Protein AF-A0A8H7VKL3-F1 (afdb_monomer)

Radius of gyration: 19.36 Å; Cα contacts (8 Å, |Δi|>4): 72; chains: 1; bounding box: 64×28×49 Å

Foldseek 3Di:
DDDDDDPPPPDPPPPVPPPPPPQDDDDPVVVVVLVVDPDDPQRSVLVVCRNVVNHPQLLSVCVVPVPVRVDQADPVDGDDGRDSCCVPPVDPVCVVRD

Organism: NCBI:txid1195481

Solvent-accessible surface area (backbone atoms only — not comparable to full-atom values): 6318 Å² total; per-residue (Å²): 138,87,84,84,86,81,81,82,87,71,75,87,78,77,73,69,79,75,71,76,78,83,58,67,84,72,52,76,66,57,51,52,50,60,71,69,47,96,60,57,74,54,40,46,53,52,50,52,23,50,53,65,76,59,50,88,28,37,36,53,45,22,70,76,40,48,94,82,31,96,54,36,49,27,93,88,50,92,84,44,65,16,35,68,64,45,63,73,71,72,41,74,85,50,58,81,70,80

Mean predicted aligned error: 12.53 Å

pLDDT: mean 71.19, std 18.46, range [32.56, 92.31]

Structure (mmCIF, N/CA/C/O backbone):
data_AF-A0A8H7VKL3-F1
#
_entry.id   AF-A0A8H7VKL3-F1
#
loop_
_atom_site.group_PDB
_atom_site.id
_atom_site.type_symbol
_atom_site.label_atom_id
_atom_site.label_alt_id
_atom_site.label_comp_id
_atom_site.label_asym_id
_atom_site.label_entity_id
_atom_site.label_seq_id
_atom_site.pdbx_PDB_ins_code
_atom_site.Cartn_x
_atom_site.Cartn_y
_atom_site.Cartn_z
_atom_site.occupancy
_atom_site.B_iso_or_equiv
_atom_site.auth_seq_id
_atom_site.auth_comp_id
_atom_site.auth_asym_id
_atom_site.auth_atom_id
_atom_site.pdbx_PDB_model_num
ATOM 1 N N . MET A 1 1 ? 48.320 19.024 -31.560 1.00 34.62 1 MET A N 1
ATOM 2 C CA . MET A 1 1 ? 47.717 19.926 -30.557 1.00 34.62 1 MET A CA 1
ATOM 3 C C . MET A 1 1 ? 46.458 19.227 -30.057 1.00 34.62 1 MET A C 1
ATOM 5 O O . MET A 1 1 ? 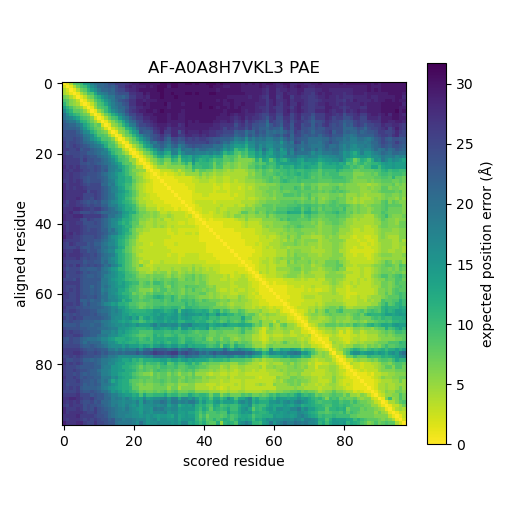45.478 19.171 -30.783 1.00 34.62 1 MET A O 1
ATOM 9 N N . LEU A 1 2 ? 46.561 18.521 -28.928 1.00 33.06 2 LEU A N 1
ATOM 10 C CA . LEU A 1 2 ? 45.488 17.702 -28.348 1.00 33.06 2 LEU A CA 1
ATOM 11 C C . LEU A 1 2 ? 44.631 18.590 -27.438 1.00 33.06 2 LEU A C 1
ATOM 13 O O . LEU A 1 2 ? 45.167 19.195 -26.513 1.00 33.06 2 LEU A O 1
ATOM 17 N N . LEU A 1 3 ? 43.327 18.674 -27.703 1.00 36.16 3 LEU A N 1
ATOM 18 C CA . LEU A 1 3 ? 42.353 19.242 -26.768 1.00 36.16 3 LEU A CA 1
ATOM 19 C C . LEU A 1 3 ? 41.893 18.139 -25.796 1.00 36.16 3 LEU A C 1
ATOM 21 O O . LEU A 1 3 ? 41.563 17.046 -26.264 1.00 36.16 3 LEU A O 1
ATOM 25 N N . PRO A 1 4 ? 41.858 18.381 -24.473 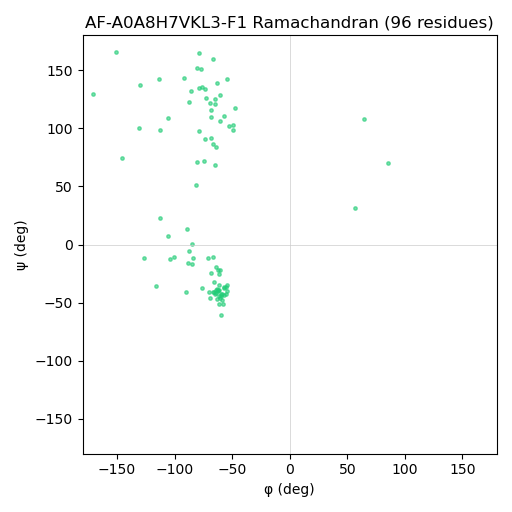1.00 39.03 4 PRO A N 1
ATOM 26 C CA . PRO A 1 4 ? 41.351 17.419 -23.506 1.00 39.03 4 PRO A CA 1
ATOM 27 C C . PRO A 1 4 ? 39.853 17.633 -23.237 1.00 39.03 4 PRO A C 1
ATOM 29 O O . PRO A 1 4 ? 39.389 18.763 -23.117 1.00 39.03 4 PRO A O 1
ATOM 32 N N . GLY A 1 5 ? 39.125 16.529 -23.056 1.00 40.81 5 GLY A N 1
ATOM 33 C CA . GLY A 1 5 ? 37.910 16.504 -22.237 1.00 40.81 5 GLY A CA 1
ATOM 34 C C . GLY A 1 5 ? 36.603 16.915 -22.916 1.00 40.81 5 GLY A C 1
ATOM 35 O O . GLY A 1 5 ? 36.000 17.910 -22.534 1.00 40.81 5 GLY A O 1
ATOM 36 N N . ALA A 1 6 ? 36.100 16.086 -23.829 1.00 36.69 6 ALA A N 1
ATOM 37 C CA . ALA A 1 6 ? 34.661 15.994 -24.069 1.00 36.69 6 ALA A CA 1
ATOM 38 C C . ALA A 1 6 ? 34.167 14.673 -23.457 1.00 36.69 6 ALA A C 1
ATOM 40 O O . ALA A 1 6 ? 34.501 13.608 -23.985 1.00 36.69 6 ALA A O 1
ATOM 41 N N . PRO A 1 7 ? 33.412 14.689 -22.344 1.00 36.47 7 PRO A N 1
ATOM 42 C CA . PRO A 1 7 ? 32.656 13.521 -21.947 1.00 36.47 7 PRO A CA 1
ATOM 43 C C . PRO A 1 7 ? 31.522 13.330 -22.955 1.00 36.47 7 PRO A C 1
ATOM 45 O O . PRO A 1 7 ? 30.693 14.209 -23.181 1.00 36.47 7 PRO A O 1
ATOM 48 N N . ILE A 1 8 ? 31.533 12.156 -23.567 1.00 42.56 8 ILE A N 1
ATOM 49 C CA . ILE A 1 8 ? 30.425 11.521 -24.277 1.00 42.56 8 ILE A CA 1
ATOM 50 C C . ILE A 1 8 ? 29.189 11.566 -23.367 1.00 42.56 8 ILE A C 1
ATOM 52 O O . ILE A 1 8 ? 29.057 10.749 -22.459 1.00 42.56 8 ILE A O 1
ATOM 56 N N . LEU A 1 9 ? 28.292 12.534 -23.581 1.00 36.00 9 LEU A N 1
ATOM 57 C CA . LEU A 1 9 ? 26.994 12.582 -22.905 1.00 36.00 9 LEU A CA 1
ATOM 58 C C . LEU A 1 9 ? 26.041 11.621 -23.628 1.00 36.00 9 LEU A C 1
ATOM 60 O O . LEU A 1 9 ? 25.162 12.014 -24.393 1.00 36.00 9 LEU A O 1
ATOM 64 N N . GLY A 1 10 ? 26.313 10.330 -23.453 1.00 32.56 10 GLY A N 1
ATOM 65 C CA . GLY A 1 10 ? 25.421 9.249 -23.827 1.00 32.56 10 GLY A CA 1
ATOM 66 C C . GLY A 1 10 ? 24.323 9.097 -22.782 1.00 32.56 10 GLY A C 1
ATOM 67 O O . GLY A 1 10 ? 24.605 9.049 -21.592 1.00 32.56 10 GLY A O 1
ATOM 68 N N . SER A 1 11 ? 23.096 8.961 -23.280 1.00 35.81 11 SER A N 1
ATOM 69 C CA . SER A 1 11 ? 21.881 8.579 -22.563 1.00 35.81 11 SER A CA 1
ATOM 70 C C . SER A 1 11 ? 21.419 9.570 -21.498 1.00 35.81 11 SER A C 1
ATOM 72 O O . SER A 1 11 ? 21.984 9.683 -20.418 1.00 35.81 11 SER A O 1
ATOM 74 N N . ALA A 1 12 ? 20.326 10.260 -21.816 1.00 33.75 12 ALA A N 1
ATOM 75 C CA . ALA A 1 12 ? 19.536 11.015 -20.865 1.00 33.75 12 ALA A CA 1
ATOM 76 C C . ALA A 1 12 ? 19.231 10.144 -19.640 1.00 33.75 12 ALA A C 1
ATOM 78 O O . ALA A 1 12 ? 18.349 9.284 -19.672 1.00 33.75 12 ALA A O 1
ATOM 79 N N . GLU A 1 13 ? 19.955 10.381 -18.552 1.00 35.88 13 GLU A N 1
ATOM 80 C CA . GLU A 1 13 ? 19.491 10.001 -17.237 1.00 35.88 13 GLU A CA 1
ATOM 81 C C . GLU A 1 13 ? 18.269 10.867 -16.929 1.00 35.88 13 GLU A C 1
ATOM 83 O O . GLU A 1 13 ? 18.350 11.931 -16.316 1.00 35.88 13 GLU A O 1
ATOM 88 N N . PHE A 1 14 ? 17.102 10.396 -17.366 1.00 40.62 14 PHE A N 1
ATOM 89 C CA . PHE A 1 14 ? 15.841 10.695 -16.708 1.00 40.62 14 PHE A CA 1
ATOM 90 C C . PHE A 1 14 ? 15.892 10.056 -15.313 1.00 40.62 14 PHE A C 1
ATOM 92 O O . PHE A 1 14 ? 15.183 9.096 -15.016 1.00 40.62 14 PHE A O 1
ATOM 99 N N . TYR A 1 15 ? 16.745 10.587 -14.435 1.00 38.06 15 TYR A N 1
ATOM 100 C CA . TYR A 1 15 ? 16.525 10.495 -13.003 1.00 38.06 15 TYR A CA 1
ATOM 101 C C . TYR A 1 15 ? 15.248 11.289 -12.739 1.00 38.06 15 TYR A C 1
ATOM 103 O O . TYR A 1 15 ? 15.278 12.479 -12.429 1.00 38.06 15 TYR A O 1
ATOM 111 N N . ILE A 1 16 ? 14.095 10.640 -12.924 1.00 42.91 16 ILE A N 1
ATOM 112 C CA . ILE A 1 16 ? 12.857 11.125 -12.333 1.00 42.91 16 ILE A CA 1
ATOM 113 C C . ILE A 1 16 ? 13.159 11.180 -10.846 1.00 42.91 16 ILE A C 1
ATOM 115 O O . ILE A 1 16 ? 13.387 10.146 -10.217 1.00 42.91 16 ILE A O 1
ATOM 119 N N . ALA A 1 17 ? 13.241 12.400 -10.318 1.00 38.03 17 ALA A N 1
ATOM 120 C CA . ALA A 1 17 ? 13.292 12.640 -8.895 1.00 38.03 17 ALA A CA 1
ATOM 121 C C . ALA A 1 17 ? 12.098 11.895 -8.298 1.00 38.03 17 ALA A C 1
ATOM 123 O O . ALA A 1 17 ? 10.951 12.317 -8.437 1.00 38.03 17 ALA A O 1
ATOM 124 N N . VAL A 1 18 ? 12.354 10.728 -7.708 1.00 46.28 18 VAL A N 1
ATOM 125 C CA . VAL A 1 18 ? 11.368 10.047 -6.885 1.00 46.28 18 VAL A CA 1
ATOM 126 C C . VAL A 1 18 ? 11.240 10.952 -5.677 1.00 46.28 18 VAL A C 1
ATOM 128 O O . VAL A 1 18 ? 12.053 10.884 -4.755 1.00 46.28 18 VAL A O 1
ATOM 131 N N . GLU A 1 19 ? 10.291 11.885 -5.737 1.00 47.38 19 GLU A N 1
ATOM 132 C CA . GLU A 1 19 ? 9.900 12.678 -4.585 1.00 47.38 19 GLU A CA 1
ATOM 133 C C . GLU A 1 19 ? 9.712 11.694 -3.437 1.00 47.38 19 GLU A C 1
ATOM 135 O O . GLU A 1 19 ? 8.904 10.769 -3.543 1.00 47.38 19 GLU A O 1
ATOM 140 N N . ASN A 1 20 ? 10.520 11.829 -2.383 1.00 50.53 20 ASN A N 1
ATOM 141 C CA . ASN A 1 20 ? 10.381 10.998 -1.198 1.00 50.53 20 ASN A CA 1
ATOM 142 C C . ASN A 1 20 ? 8.981 11.285 -0.658 1.00 50.53 20 ASN A C 1
ATOM 144 O O . ASN A 1 20 ? 8.761 12.391 -0.146 1.00 50.53 20 ASN A O 1
ATOM 148 N N . PRO A 1 21 ? 8.009 10.364 -0.803 1.00 56.94 21 PRO A N 1
ATOM 149 C CA . PRO A 1 21 ? 6.647 10.704 -0.464 1.00 56.94 21 PRO A CA 1
ATOM 150 C C . PRO A 1 21 ? 6.645 10.954 1.040 1.00 56.94 21 PRO A C 1
ATOM 152 O O . PRO A 1 21 ? 7.067 10.106 1.828 1.00 56.94 21 PRO A O 1
ATOM 155 N N . THR A 1 22 ? 6.260 12.156 1.456 1.00 59.97 22 THR A N 1
ATOM 156 C CA . THR A 1 22 ? 6.206 12.475 2.881 1.00 59.97 22 THR A CA 1
ATOM 157 C C . THR A 1 22 ? 4.928 11.858 3.424 1.00 59.97 22 THR A C 1
ATOM 159 O O . THR A 1 22 ? 3.834 12.393 3.255 1.00 59.97 22 THR A O 1
ATOM 162 N N . TYR A 1 23 ? 5.051 10.675 4.022 1.00 67.56 23 TYR A N 1
ATOM 163 C CA . TYR A 1 23 ? 3.900 9.954 4.548 1.00 67.56 23 TYR A CA 1
ATOM 164 C C . TYR A 1 23 ? 3.395 10.611 5.833 1.00 67.56 23 TYR A C 1
ATOM 166 O O . TYR A 1 23 ? 4.191 10.920 6.727 1.00 67.56 23 TYR A O 1
ATOM 174 N N . PRO A 1 24 ? 2.075 10.818 5.969 1.00 72.12 24 PRO A N 1
ATOM 175 C CA . PRO A 1 24 ? 1.535 11.475 7.142 1.00 72.12 24 PRO A CA 1
ATOM 176 C C . PRO A 1 24 ? 1.697 10.571 8.366 1.00 72.12 24 PRO A C 1
ATOM 178 O O . PRO A 1 24 ? 1.073 9.514 8.472 1.00 72.12 24 PRO A O 1
ATOM 181 N N . SER A 1 25 ? 2.489 11.019 9.340 1.00 78.69 25 SER A N 1
ATOM 182 C CA . SER A 1 25 ? 2.502 10.401 10.664 1.00 78.69 25 SER A CA 1
ATOM 183 C C . SER A 1 25 ? 1.167 10.681 11.355 1.00 78.69 25 SER A C 1
ATOM 185 O O . SER A 1 25 ? 0.836 11.818 11.701 1.00 78.69 25 SER A O 1
ATOM 187 N N . LEU A 1 26 ? 0.346 9.643 11.514 1.00 83.19 26 LEU A N 1
ATOM 188 C CA . LEU A 1 26 ? -0.951 9.767 12.169 1.00 83.19 26 LEU A CA 1
ATOM 189 C C . LEU A 1 26 ? -0.789 9.861 13.689 1.00 83.19 26 LEU A C 1
ATOM 191 O O . LEU A 1 26 ? -0.097 9.065 14.326 1.00 83.19 26 LEU A O 1
ATOM 195 N N . THR A 1 27 ? -1.530 10.786 14.296 1.00 89.31 27 THR A N 1
ATOM 196 C CA . THR A 1 27 ? -1.654 10.868 15.753 1.00 89.31 27 THR A CA 1
ATOM 197 C C . THR A 1 27 ? -2.389 9.644 16.314 1.00 89.31 27 THR A C 1
ATOM 199 O O . THR A 1 27 ? -3.162 8.971 15.624 1.00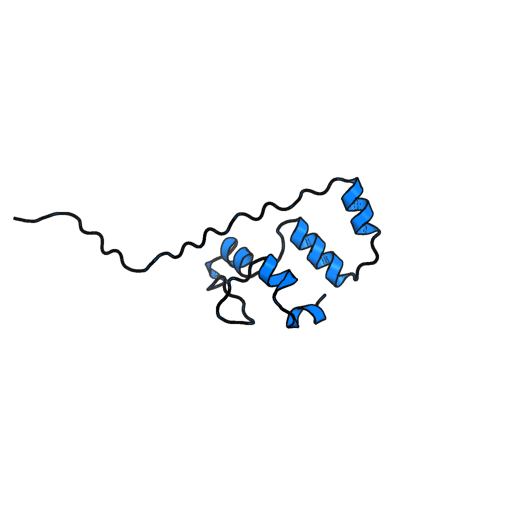 89.31 27 THR A O 1
ATOM 202 N N . LYS A 1 28 ? -2.214 9.371 17.615 1.00 88.94 28 LYS A N 1
ATOM 203 C CA . LYS A 1 28 ? -2.889 8.255 18.309 1.00 88.94 28 LYS A CA 1
ATOM 204 C C . LYS A 1 28 ? -4.419 8.284 18.153 1.00 88.94 28 LYS A C 1
ATOM 206 O O . LYS A 1 28 ? -5.046 7.228 18.076 1.00 88.94 28 LYS A O 1
ATOM 211 N N . SER A 1 29 ? -5.028 9.472 18.111 1.00 91.88 29 SER A N 1
ATOM 212 C CA . SER A 1 29 ? -6.475 9.638 17.923 1.00 91.88 29 SER A CA 1
ATOM 213 C C . SER A 1 29 ? -6.919 9.239 16.515 1.00 91.88 29 SER A C 1
ATOM 215 O O . SER A 1 29 ? -7.853 8.447 16.379 1.00 91.88 29 SER A O 1
ATOM 217 N N . LYS A 1 30 ? -6.203 9.690 15.477 1.00 90.06 30 LYS A N 1
ATOM 218 C CA . LYS A 1 30 ? -6.476 9.313 14.081 1.00 90.06 30 LYS A CA 1
ATOM 219 C C . LYS A 1 30 ? -6.295 7.813 13.849 1.00 90.06 30 LYS A C 1
ATOM 221 O O . LYS A 1 30 ? -7.134 7.190 13.206 1.00 90.06 30 LYS A O 1
ATOM 226 N N . TRP A 1 31 ? -5.280 7.202 14.462 1.00 89.88 31 TRP A N 1
ATOM 227 C CA . TRP A 1 31 ? -5.098 5.746 14.421 1.00 89.88 31 TRP A CA 1
ATOM 228 C C . TRP A 1 31 ? -6.260 4.974 15.047 1.00 89.88 31 TRP A C 1
ATOM 230 O O . TRP A 1 31 ? -6.670 3.934 14.532 1.00 89.88 31 TRP A O 1
ATOM 240 N N . ARG A 1 32 ? -6.809 5.473 16.158 1.00 91.56 32 ARG A N 1
ATOM 241 C CA . ARG A 1 32 ? -7.971 4.858 16.808 1.00 91.56 32 ARG A CA 1
ATOM 242 C C . ARG A 1 32 ? -9.211 4.941 15.925 1.00 91.56 32 ARG A C 1
ATOM 244 O O . ARG A 1 32 ? -9.948 3.963 15.848 1.00 91.56 32 ARG A O 1
ATOM 251 N N . LEU A 1 33 ? -9.415 6.075 15.255 1.00 92.06 33 LEU A N 1
ATOM 252 C CA . LEU A 1 33 ? -10.504 6.247 14.298 1.00 92.06 33 LEU A CA 1
ATOM 253 C C . LEU A 1 33 ? -10.345 5.296 13.107 1.00 92.06 33 LEU A C 1
ATOM 255 O O . LEU A 1 33 ? -11.279 4.570 12.788 1.00 92.06 33 LEU A O 1
ATOM 259 N N . PHE A 1 34 ? -9.144 5.213 12.531 1.00 89.94 34 PHE A N 1
ATOM 260 C CA . PHE A 1 34 ? -8.835 4.290 11.436 1.00 89.94 34 PHE A CA 1
ATOM 261 C C . PHE A 1 34 ? -9.142 2.827 11.789 1.00 89.94 34 PHE A C 1
ATOM 263 O O . PHE A 1 34 ? -9.733 2.105 10.991 1.00 89.94 34 PHE A O 1
ATOM 270 N N . ARG A 1 35 ? -8.806 2.385 13.010 1.00 86.50 35 ARG A N 1
ATOM 271 C CA . ARG A 1 35 ? -9.127 1.021 13.473 1.00 86.50 35 ARG A CA 1
ATOM 27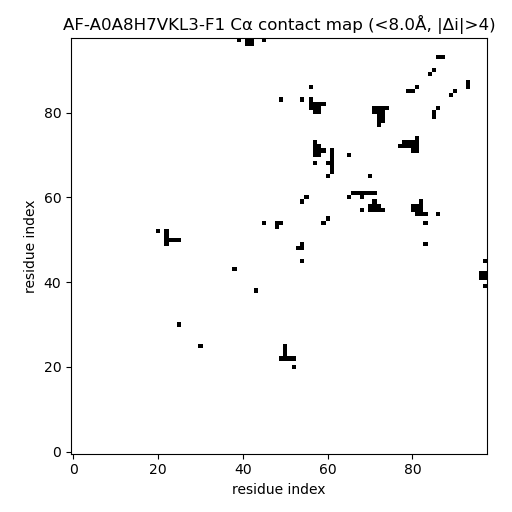2 C C . ARG A 1 35 ? -10.628 0.767 13.622 1.00 86.50 35 ARG A C 1
ATOM 274 O O . ARG A 1 35 ? -11.057 -0.367 13.439 1.00 86.50 35 ARG A O 1
ATOM 281 N N . LYS A 1 36 ? -11.401 1.794 13.985 1.00 92.31 36 LYS A N 1
ATOM 282 C CA . LYS A 1 36 ? -12.856 1.709 14.183 1.00 92.31 36 LYS A CA 1
ATOM 283 C C . LYS A 1 36 ? -13.655 1.884 12.892 1.00 92.31 36 LYS A C 1
ATOM 285 O O . LYS A 1 36 ? -14.835 1.557 12.878 1.00 92.31 36 LYS A O 1
ATOM 290 N N . ALA A 1 37 ? -13.040 2.410 11.836 1.00 89.38 37 ALA A N 1
ATOM 291 C CA . ALA A 1 37 ? -13.702 2.611 10.559 1.00 89.38 37 ALA A CA 1
ATOM 292 C C . ALA A 1 37 ? -14.140 1.271 9.949 1.00 89.38 37 ALA A C 1
ATOM 294 O O . ALA A 1 37 ? -13.394 0.280 9.979 1.00 89.38 37 ALA A O 1
ATOM 295 N N . TRP A 1 38 ? -15.341 1.264 9.370 1.00 89.50 38 TRP A N 1
ATOM 296 C CA . TRP A 1 38 ? -15.850 0.137 8.599 1.00 89.50 38 TRP A CA 1
ATOM 297 C C . TRP A 1 38 ? -15.127 0.089 7.252 1.00 89.50 38 TRP A C 1
ATOM 299 O O . TRP A 1 38 ? -15.502 0.755 6.294 1.00 89.50 38 TRP A O 1
ATOM 309 N N . ILE A 1 39 ? -14.027 -0.656 7.215 1.00 87.19 39 ILE A N 1
ATOM 310 C CA . ILE A 1 39 ? -13.17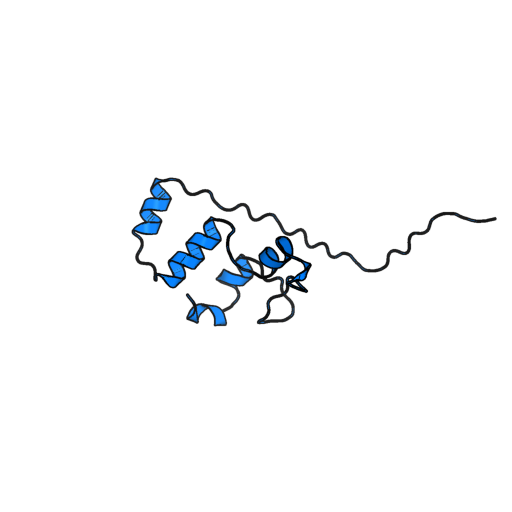0 -0.841 6.045 1.00 87.19 39 ILE A CA 1
ATOM 311 C C . ILE A 1 39 ? -12.969 -2.344 5.893 1.00 87.19 39 ILE A C 1
ATOM 313 O O . ILE A 1 39 ? -12.728 -3.030 6.893 1.00 87.19 39 ILE A O 1
ATOM 317 N N . LEU A 1 40 ? -13.039 -2.843 4.658 1.00 88.00 40 LEU A N 1
ATOM 318 C CA . LEU A 1 40 ? -12.705 -4.230 4.351 1.00 88.00 40 LEU A CA 1
ATOM 319 C C . LEU A 1 40 ? -11.285 -4.568 4.857 1.00 88.00 40 LEU A C 1
ATOM 321 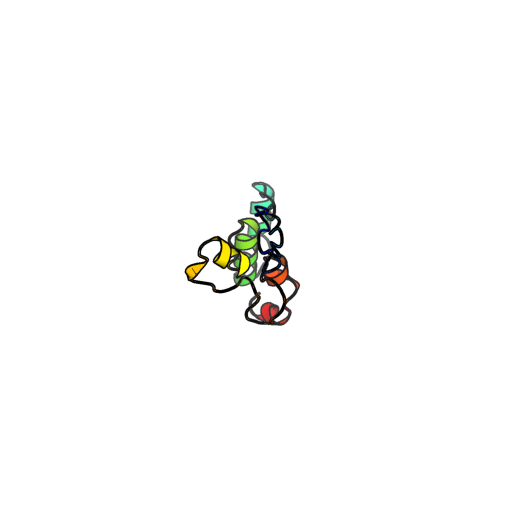O O . LEU A 1 40 ? -10.387 -3.721 4.788 1.00 88.00 40 LEU A O 1
ATOM 325 N N . 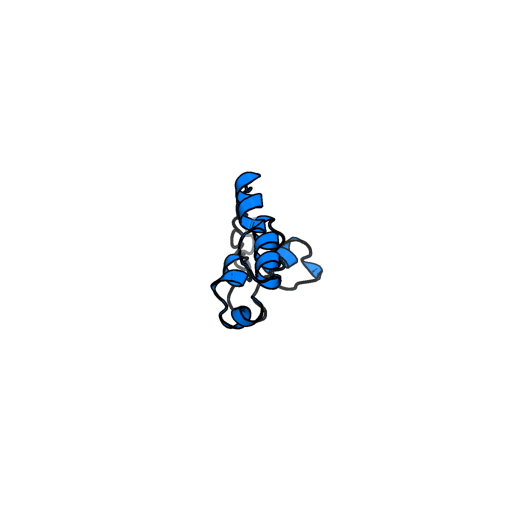PRO A 1 41 ? -11.039 -5.781 5.383 1.00 85.38 41 PRO A N 1
ATOM 326 C CA . PRO A 1 41 ? -9.716 -6.157 5.889 1.00 85.38 41 PRO A CA 1
ATOM 327 C C . PRO A 1 41 ? -8.575 -5.989 4.864 1.00 85.38 41 PRO A C 1
ATOM 329 O O . PRO A 1 41 ? -7.474 -5.560 5.232 1.00 85.38 41 PRO A O 1
ATOM 332 N N . SER A 1 42 ? -8.853 -6.266 3.585 1.00 84.38 42 SER A N 1
ATOM 333 C CA . SER A 1 42 ? -7.969 -6.045 2.429 1.00 84.38 42 SER A CA 1
ATOM 334 C C . SER A 1 42 ? -7.591 -4.569 2.294 1.00 84.38 42 SER A C 1
ATOM 336 O O . SER A 1 42 ? -6.424 -4.206 2.479 1.00 84.38 42 SER A O 1
ATOM 338 N N . ALA A 1 43 ? -8.585 -3.700 2.105 1.00 84.62 43 ALA A N 1
ATOM 339 C CA . ALA A 1 43 ? -8.410 -2.256 2.027 1.00 84.62 43 ALA A CA 1
ATOM 340 C C . ALA A 1 43 ? -7.678 -1.672 3.247 1.00 84.62 43 ALA A C 1
ATOM 342 O O . ALA A 1 43 ? -6.798 -0.822 3.103 1.00 84.62 43 ALA A O 1
ATOM 343 N N . ARG A 1 44 ? -7.972 -2.149 4.465 1.00 89.12 44 ARG A N 1
ATOM 344 C CA . ARG A 1 44 ? -7.289 -1.688 5.686 1.00 89.12 44 ARG A CA 1
ATOM 345 C C . ARG A 1 44 ? -5.793 -2.002 5.659 1.00 89.12 44 ARG A C 1
ATOM 347 O O . ARG A 1 44 ? -4.993 -1.170 6.085 1.00 89.12 44 ARG A O 1
ATOM 354 N N . THR A 1 45 ? -5.411 -3.176 5.163 1.00 88.50 45 THR A N 1
ATOM 355 C CA . THR A 1 45 ? -4.000 -3.570 5.026 1.00 88.50 45 THR A CA 1
ATOM 356 C C . THR A 1 45 ? -3.277 -2.680 4.024 1.00 88.50 45 THR A C 1
ATOM 358 O O . THR A 1 45 ? -2.158 -2.236 4.294 1.00 88.50 45 THR A O 1
ATOM 361 N N . ILE A 1 46 ? -3.927 -2.379 2.898 1.00 85.88 46 ILE A N 1
ATOM 362 C CA . ILE A 1 46 ? -3.384 -1.486 1.872 1.00 85.88 46 ILE A CA 1
ATOM 363 C C . ILE A 1 46 ? -3.174 -0.090 2.463 1.00 85.88 46 ILE A C 1
ATOM 365 O O . ILE A 1 46 ? -2.055 0.416 2.432 1.00 85.88 46 ILE A O 1
ATOM 369 N N . TRP A 1 47 ? -4.189 0.488 3.110 1.00 86.62 47 TRP A N 1
ATOM 370 C CA . TRP A 1 47 ? -4.071 1.792 3.768 1.00 86.62 47 TRP A CA 1
ATOM 371 C C . TRP A 1 47 ? -2.999 1.823 4.854 1.00 86.62 47 TRP A C 1
ATOM 373 O O . TRP A 1 47 ? -2.229 2.779 4.922 1.00 86.62 47 TRP A O 1
ATOM 383 N N . TRP A 1 48 ? -2.907 0.782 5.684 1.00 88.50 48 TRP A N 1
ATOM 384 C CA . TRP A 1 48 ? -1.862 0.689 6.702 1.00 88.50 48 TRP A CA 1
ATOM 385 C C . TRP A 1 48 ? -0.469 0.699 6.065 1.00 88.50 48 TRP A C 1
ATOM 387 O O . TRP A 1 48 ? 0.398 1.460 6.492 1.00 88.50 48 TRP A O 1
ATOM 397 N N . ARG A 1 49 ? -0.260 -0.092 5.007 1.00 87.44 49 ARG A N 1
ATOM 398 C CA . ARG A 1 49 ? 1.004 -0.113 4.260 1.00 87.44 49 ARG A CA 1
ATOM 399 C C . ARG A 1 49 ? 1.312 1.242 3.637 1.00 87.44 49 ARG A C 1
ATOM 401 O O . ARG A 1 49 ? 2.442 1.702 3.771 1.00 87.44 49 ARG A O 1
ATOM 408 N N . THR A 1 50 ? 0.327 1.897 3.032 1.00 84.94 50 THR A N 1
ATOM 409 C CA . THR A 1 50 ? 0.472 3.245 2.473 1.00 84.94 50 THR A CA 1
ATOM 410 C C . THR A 1 50 ? 0.902 4.241 3.541 1.00 84.94 50 THR A C 1
ATOM 412 O O . THR A 1 50 ? 1.915 4.903 3.372 1.00 84.94 50 THR A O 1
ATOM 415 N N . LEU A 1 51 ? 0.212 4.299 4.683 1.00 86.00 51 LEU A N 1
ATOM 416 C CA . LEU A 1 51 ? 0.530 5.223 5.781 1.00 86.00 51 LEU A CA 1
ATOM 417 C C . LEU A 1 51 ? 1.937 5.020 6.370 1.00 86.00 51 LEU A C 1
ATOM 419 O O . LEU A 1 51 ? 2.479 5.931 6.989 1.00 86.00 51 LEU A O 1
ATOM 423 N N . HIS A 1 52 ? 2.523 3.837 6.185 1.00 84.38 52 HIS A N 1
ATOM 424 C CA . HIS A 1 52 ? 3.840 3.472 6.699 1.00 84.38 52 HIS A CA 1
ATOM 425 C C . HIS A 1 52 ? 4.954 3.436 5.637 1.00 84.38 52 HIS A C 1
ATOM 427 O O . HIS A 1 52 ? 6.048 2.979 5.965 1.00 84.38 52 HIS A O 1
ATOM 433 N N . ASN A 1 53 ? 4.715 3.872 4.393 1.00 79.31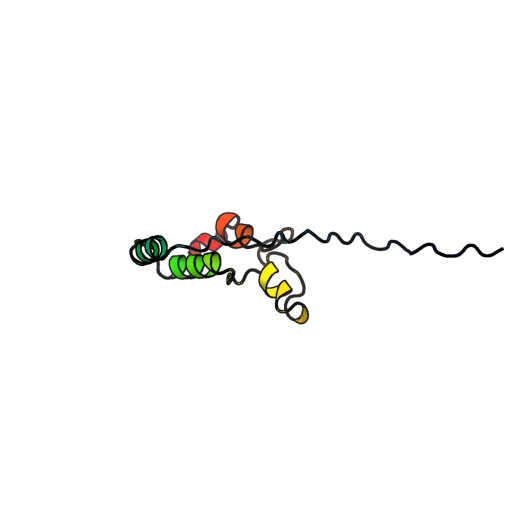 53 ASN A N 1
ATOM 434 C CA . ASN A 1 53 ? 5.656 3.703 3.268 1.00 79.31 53 ASN A CA 1
ATOM 435 C C . ASN A 1 53 ? 6.055 2.237 2.994 1.00 79.31 53 ASN A C 1
ATOM 437 O O . ASN A 1 53 ? 7.177 1.919 2.604 1.00 79.31 53 ASN A O 1
ATOM 441 N N . LYS A 1 54 ? 5.146 1.300 3.257 1.00 83.56 54 LYS A N 1
ATOM 442 C CA . LYS A 1 54 ? 5.366 -0.146 3.090 1.00 83.56 54 LYS A CA 1
ATOM 443 C C . LYS A 1 54 ? 4.516 -0.731 1.973 1.00 83.56 54 LYS A C 1
ATOM 445 O O . LYS A 1 54 ? 4.213 -1.925 1.979 1.00 83.56 54 LYS A O 1
ATOM 450 N N . LEU A 1 55 ? 4.085 0.113 1.040 1.00 84.88 55 LEU A N 1
ATOM 451 C CA . LEU A 1 55 ? 3.387 -0.345 -0.145 1.00 84.88 55 LEU A CA 1
ATOM 452 C C . LEU A 1 55 ? 4.397 -1.016 -1.076 1.00 84.88 55 LEU A C 1
ATOM 454 O O . LEU A 1 55 ? 5.437 -0.447 -1.406 1.00 84.88 55 LEU A O 1
ATOM 458 N N . SER A 1 56 ? 4.095 -2.246 -1.469 1.00 80.69 56 SER A N 1
ATOM 459 C CA . SER A 1 56 ? 4.929 -3.074 -2.337 1.00 80.69 56 SER A CA 1
ATOM 460 C C . SER A 1 56 ? 4.723 -2.707 -3.808 1.00 80.69 56 SER A C 1
ATOM 462 O O . SER A 1 56 ? 4.407 -3.570 -4.623 1.00 80.69 56 SER A O 1
ATOM 464 N N . CYS A 1 57 ? 4.829 -1.417 -4.129 1.00 82.88 57 CYS A N 1
ATOM 465 C CA . CYS A 1 57 ? 4.838 -0.947 -5.507 1.00 82.88 57 CYS A CA 1
ATOM 466 C C . CYS A 1 57 ? 6.240 -1.123 -6.101 1.00 82.88 57 CYS A C 1
ATOM 468 O O . CYS A 1 57 ? 7.243 -1.136 -5.375 1.00 82.88 57 CYS A O 1
ATOM 470 N N . ARG A 1 58 ? 6.323 -1.296 -7.419 1.00 80.00 58 ARG A N 1
ATOM 471 C CA . ARG A 1 58 ? 7.576 -1.638 -8.095 1.00 80.00 58 ARG A CA 1
ATOM 472 C C . ARG A 1 58 ? 8.654 -0.578 -7.925 1.00 80.00 58 ARG A C 1
ATOM 474 O O . ARG A 1 58 ? 9.806 -0.944 -7.734 1.00 80.00 58 ARG A O 1
ATOM 481 N N . ALA A 1 59 ? 8.286 0.702 -7.878 1.00 82.25 59 ALA A N 1
ATOM 482 C CA . ALA A 1 59 ? 9.236 1.774 -7.589 1.00 82.25 59 ALA A CA 1
ATOM 483 C C . ALA A 1 59 ? 9.912 1.599 -6.216 1.00 82.25 59 ALA A C 1
ATOM 485 O O . ALA A 1 59 ? 11.129 1.714 -6.097 1.00 82.25 59 ALA A O 1
ATOM 486 N N . ASN A 1 60 ? 9.136 1.253 -5.184 1.00 82.19 60 ASN A N 1
ATOM 487 C CA . ASN A 1 60 ? 9.659 1.039 -3.833 1.00 82.19 60 ASN A CA 1
ATOM 488 C C . ASN A 1 60 ? 10.501 -0.244 -3.751 1.00 82.19 60 ASN A C 1
ATOM 490 O O . ASN A 1 60 ? 11.565 -0.274 -3.140 1.00 82.19 60 ASN A O 1
ATOM 494 N N . LEU A 1 61 ? 10.052 -1.311 -4.413 1.00 82.62 61 LEU A N 1
ATOM 495 C CA . LEU A 1 61 ? 10.778 -2.579 -4.461 1.00 82.62 61 LEU A CA 1
ATOM 496 C C . LEU A 1 61 ? 12.103 -2.464 -5.223 1.00 82.62 61 LEU A C 1
ATOM 498 O O . LEU A 1 61 ? 13.107 -2.989 -4.753 1.00 82.62 61 LEU A O 1
ATOM 502 N N . HIS A 1 62 ? 12.123 -1.739 -6.340 1.00 84.25 62 HIS A N 1
ATOM 503 C CA . HIS A 1 62 ? 13.338 -1.411 -7.082 1.00 84.25 62 HIS A CA 1
ATOM 504 C C . HIS A 1 62 ? 14.292 -0.556 -6.242 1.00 84.25 62 HIS A C 1
ATOM 506 O O . HIS A 1 62 ? 15.496 -0.772 -6.281 1.00 84.25 62 HIS A O 1
ATOM 512 N N . HIS A 1 63 ? 13.781 0.387 -5.443 1.00 81.19 63 HIS A N 1
ATOM 513 C CA . HIS A 1 63 ? 14.615 1.174 -4.531 1.00 81.19 63 HIS A CA 1
ATOM 514 C C . HIS A 1 63 ? 15.278 0.307 -3.445 1.00 81.19 63 HIS A C 1
ATOM 516 O O . HIS A 1 63 ? 16.454 0.485 -3.144 1.00 81.19 63 HIS A O 1
ATOM 522 N N . ILE A 1 64 ? 14.541 -0.650 -2.871 1.00 81.81 64 ILE A N 1
ATOM 523 C CA . ILE A 1 64 ? 15.048 -1.540 -1.812 1.00 81.81 64 ILE A CA 1
ATOM 524 C C . ILE A 1 64 ? 15.964 -2.634 -2.379 1.00 81.81 64 ILE A C 1
ATOM 526 O O . ILE A 1 64 ? 16.927 -3.036 -1.727 1.00 81.81 64 ILE A O 1
ATOM 530 N N . LEU A 1 65 ? 15.645 -3.162 -3.563 1.00 84.38 65 LEU A N 1
ATOM 531 C CA . LEU A 1 65 ? 16.326 -4.314 -4.147 1.00 84.38 65 LEU A CA 1
ATOM 532 C C . LEU A 1 65 ? 16.408 -4.217 -5.683 1.00 84.38 65 LEU A C 1
ATOM 534 O O . LEU A 1 65 ? 15.720 -4.969 -6.382 1.00 84.38 65 LEU A O 1
ATOM 538 N N . PRO A 1 66 ? 17.288 -3.346 -6.214 1.00 77.94 66 PRO A N 1
ATOM 539 C CA . PRO A 1 66 ? 17.375 -3.069 -7.650 1.00 77.94 66 PRO A CA 1
ATOM 540 C C . PRO A 1 66 ? 17.638 -4.323 -8.493 1.00 77.94 66 PRO A C 1
ATOM 542 O O . PRO A 1 66 ? 17.053 -4.507 -9.548 1.00 77.94 66 PRO A O 1
ATOM 545 N N . ALA A 1 67 ? 18.456 -5.254 -7.991 1.00 80.25 67 ALA A N 1
ATOM 546 C CA . ALA A 1 67 ? 18.840 -6.460 -8.727 1.00 80.25 67 ALA A CA 1
ATOM 547 C C . ALA A 1 67 ? 17.718 -7.507 -8.899 1.00 80.25 67 ALA A C 1
ATOM 549 O O . ALA A 1 67 ? 17.912 -8.474 -9.628 1.00 80.25 67 ALA A O 1
ATOM 550 N N . LYS A 1 68 ? 16.576 -7.379 -8.201 1.00 81.00 68 LYS A N 1
ATOM 551 C CA . LYS A 1 68 ? 15.427 -8.302 -8.356 1.00 81.00 68 LYS A CA 1
ATOM 552 C C . LYS A 1 68 ? 14.270 -7.715 -9.159 1.00 81.00 68 LYS A C 1
ATOM 554 O O . LYS A 1 68 ? 13.341 -8.447 -9.493 1.00 81.00 68 LYS A O 1
ATOM 559 N N . PHE A 1 69 ? 14.281 -6.412 -9.408 1.00 75.75 69 PHE A N 1
ATOM 560 C CA . PHE A 1 69 ? 13.218 -5.719 -10.116 1.00 75.75 69 PHE A CA 1
ATOM 561 C C . PHE A 1 69 ? 13.876 -4.879 -11.197 1.00 75.75 69 PHE A C 1
ATOM 563 O O . PHE A 1 69 ? 14.384 -3.812 -10.898 1.00 75.75 69 PHE A O 1
ATOM 570 N N . ASP A 1 70 ? 13.860 -5.369 -12.437 1.00 73.88 70 ASP A N 1
ATOM 571 C CA . ASP A 1 70 ? 14.637 -4.784 -13.542 1.00 73.88 70 ASP A CA 1
ATOM 572 C C . ASP A 1 70 ? 14.234 -3.343 -13.890 1.00 73.88 70 ASP A C 1
ATOM 574 O O . ASP A 1 70 ? 14.998 -2.609 -14.509 1.00 73.88 70 ASP A O 1
ATOM 578 N N . ASN A 1 71 ? 13.013 -2.934 -13.527 1.00 81.12 71 ASN A N 1
ATOM 579 C CA . ASN A 1 71 ? 12.530 -1.574 -13.719 1.00 81.12 71 ASN A CA 1
ATOM 580 C C . ASN A 1 71 ? 11.496 -1.161 -12.659 1.00 81.12 71 ASN A C 1
ATO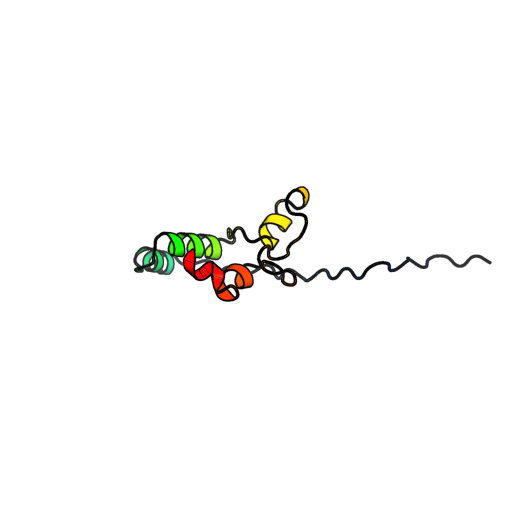M 582 O O . ASN A 1 71 ? 10.914 -1.982 -11.942 1.00 81.12 71 ASN A O 1
ATOM 586 N N . VAL A 1 72 ? 11.255 0.148 -12.599 1.00 81.00 72 VAL A N 1
ATOM 587 C CA . VAL A 1 72 ? 10.251 0.784 -11.733 1.00 81.00 72 VAL A CA 1
ATOM 588 C C . VAL A 1 72 ? 8.847 0.811 -12.352 1.00 81.00 72 VAL A C 1
ATOM 590 O O . VAL A 1 72 ? 7.922 1.338 -11.734 1.00 81.00 72 VAL A O 1
ATOM 593 N N . LEU A 1 73 ? 8.674 0.278 -13.565 1.00 84.00 73 LEU A N 1
ATOM 594 C CA . LEU A 1 73 ? 7.452 0.413 -14.357 1.00 84.00 73 LEU A CA 1
ATOM 595 C C . LEU A 1 73 ? 6.341 -0.511 -13.860 1.00 84.00 73 LEU A C 1
ATOM 597 O O . LEU A 1 73 ? 6.576 -1.604 -13.330 1.00 84.00 73 LEU A O 1
ATOM 601 N N . CYS A 1 74 ? 5.101 -0.078 -14.057 1.00 78.12 74 CYS A N 1
ATOM 602 C CA . CYS A 1 74 ? 3.931 -0.859 -13.698 1.00 78.12 74 CYS A CA 1
ATOM 603 C C . CYS A 1 74 ? 3.833 -2.142 -14.536 1.00 78.12 74 CYS A C 1
ATOM 605 O O . CYS A 1 74 ? 3.760 -2.068 -15.758 1.00 78.12 74 CYS A O 1
ATOM 607 N N . PRO A 1 75 ? 3.741 -3.333 -13.908 1.00 72.31 75 PRO A N 1
ATOM 608 C CA . PRO A 1 75 ? 3.630 -4.601 -14.636 1.00 72.31 75 PRO A CA 1
ATOM 609 C C . PRO A 1 75 ? 2.313 -4.751 -15.404 1.00 72.31 75 PRO A C 1
ATOM 611 O O . PRO A 1 75 ? 2.147 -5.709 -16.147 1.00 72.31 75 PRO A O 1
ATOM 614 N N . LEU A 1 76 ? 1.345 -3.866 -15.159 1.00 73.25 76 LEU A N 1
ATOM 615 C CA . LEU A 1 76 ? 0.025 -3.930 -15.772 1.00 73.25 76 LEU A CA 1
ATOM 616 C C . LEU A 1 76 ? -0.114 -2.952 -16.946 1.00 73.25 76 LEU A C 1
ATOM 618 O O . LEU A 1 76 ? -1.133 -2.992 -17.626 1.00 73.25 76 LEU A O 1
ATOM 622 N N . GLY A 1 77 ? 0.828 -2.026 -17.168 1.00 64.50 77 GLY A N 1
ATOM 623 C CA . GLY A 1 77 ? 0.758 -1.050 -18.262 1.00 64.50 77 GLY A CA 1
ATOM 624 C C . GLY A 1 77 ? 2.059 -0.272 -18.406 1.00 64.50 77 GLY A C 1
ATOM 625 O O . GLY A 1 77 ? 2.575 0.268 -17.432 1.00 64.50 77 GLY A O 1
ATOM 626 N N . ASP A 1 78 ? 2.569 -0.234 -19.627 1.00 61.97 78 ASP A N 1
ATOM 627 C CA . ASP A 1 78 ? 4.011 -0.280 -19.879 1.00 61.97 78 ASP A CA 1
ATOM 628 C C . ASP A 1 78 ? 4.739 1.074 -19.915 1.00 61.97 78 ASP A C 1
ATOM 630 O O . ASP A 1 78 ? 5.883 1.132 -20.355 1.00 61.97 78 ASP A O 1
ATOM 634 N N . LEU A 1 79 ? 4.122 2.171 -19.463 1.00 71.75 79 LEU A N 1
ATOM 635 C CA . LEU A 1 79 ? 4.733 3.507 -19.589 1.00 71.75 79 LEU A CA 1
ATOM 636 C C . LEU A 1 79 ? 4.853 4.319 -18.300 1.00 71.75 79 LEU A C 1
ATOM 638 O O . LEU A 1 79 ? 5.572 5.314 -18.292 1.00 71.75 79 LEU A O 1
ATOM 642 N N . GLU A 1 80 ? 4.210 3.910 -17.207 1.00 75.31 80 GLU A N 1
ATOM 643 C CA . GLU A 1 80 ? 4.254 4.671 -15.957 1.00 75.31 80 GLU A CA 1
ATOM 644 C C . GLU A 1 80 ? 4.993 3.927 -14.847 1.00 75.31 80 GLU A C 1
ATOM 646 O O . GLU A 1 80 ? 4.872 2.711 -14.675 1.00 75.31 80 GLU A O 1
ATOM 651 N N . THR A 1 81 ? 5.735 4.691 -14.048 1.00 81.06 81 THR A N 1
ATOM 652 C CA . THR A 1 81 ? 6.337 4.224 -12.801 1.00 81.06 81 THR A CA 1
ATOM 653 C C . THR A 1 81 ? 5.249 3.754 -11.834 1.00 81.06 81 THR A C 1
ATOM 655 O O . THR A 1 81 ? 4.327 4.507 -11.513 1.00 81.06 81 THR A O 1
ATOM 658 N N . ASP A 1 82 ? 5.387 2.540 -11.295 1.00 82.06 82 ASP A N 1
ATOM 659 C CA . ASP A 1 82 ? 4.509 1.994 -10.252 1.00 82.06 82 ASP A CA 1
ATOM 660 C C . ASP A 1 82 ? 4.821 2.653 -8.905 1.00 82.06 82 ASP A C 1
ATOM 662 O O . ASP A 1 82 ? 5.449 2.080 -8.008 1.00 82.06 82 ASP A O 1
ATOM 666 N N . SER A 1 83 ? 4.429 3.917 -8.802 1.00 82.06 83 SER A N 1
ATOM 667 C CA . SER A 1 83 ? 4.461 4.727 -7.593 1.00 82.06 83 SER A CA 1
ATOM 668 C C . SER A 1 83 ? 3.278 4.381 -6.683 1.00 82.06 83 SER A C 1
ATOM 670 O O . SER A 1 83 ? 2.307 3.760 -7.112 1.00 82.06 83 SER A O 1
ATOM 672 N N . ALA A 1 84 ? 3.314 4.795 -5.413 1.00 79.94 84 ALA A N 1
ATOM 673 C CA . ALA A 1 84 ? 2.179 4.577 -4.515 1.00 79.94 84 ALA A CA 1
ATOM 674 C C . ALA A 1 84 ? 0.863 5.215 -5.020 1.00 79.94 84 ALA A C 1
ATOM 676 O O . ALA A 1 84 ? -0.160 4.532 -4.982 1.00 79.94 84 ALA A O 1
ATOM 677 N N . PRO A 1 85 ? 0.848 6.453 -5.558 1.00 78.19 85 PRO A N 1
ATOM 678 C CA . PRO A 1 85 ? -0.346 7.012 -6.189 1.00 78.19 85 PRO A CA 1
ATOM 679 C C . PRO A 1 85 ? -0.834 6.163 -7.366 1.00 78.19 85 PRO A C 1
ATOM 681 O O . PRO A 1 85 ? -2.015 5.815 -7.404 1.00 78.19 85 PRO A O 1
ATOM 684 N N . HIS A 1 86 ? 0.074 5.773 -8.274 1.00 80.12 86 HIS A N 1
ATOM 685 C CA . HIS A 1 86 ? -0.232 4.908 -9.422 1.00 80.12 86 HIS A CA 1
ATOM 686 C C . HIS A 1 86 ? -0.841 3.573 -8.972 1.00 80.12 86 HIS A C 1
ATOM 688 O O . HIS A 1 86 ? -1.852 3.117 -9.507 1.00 80.12 86 HIS A O 1
ATOM 694 N N . PHE A 1 87 ? -0.273 2.982 -7.921 1.00 77.62 87 PHE A N 1
ATOM 695 C CA . PHE A 1 87 ? -0.734 1.730 -7.339 1.00 77.62 87 PHE A CA 1
ATOM 696 C C . PHE A 1 87 ? -2.143 1.835 -6.735 1.00 77.62 87 PHE A C 1
ATOM 698 O O . PHE A 1 87 ? -2.908 0.877 -6.849 1.00 77.62 87 PHE A O 1
ATOM 705 N N . LEU A 1 88 ? -2.473 2.948 -6.072 1.00 79.12 88 LEU A N 1
ATOM 706 C CA . LEU A 1 88 ? -3.708 3.099 -5.293 1.00 79.12 88 LEU A CA 1
ATOM 707 C C . LEU A 1 88 ? -4.888 3.640 -6.108 1.00 79.12 88 LEU A C 1
ATOM 709 O O . LEU A 1 88 ? -6.006 3.175 -5.904 1.00 79.12 88 LEU A O 1
ATOM 713 N N . PHE A 1 89 ? -4.653 4.617 -6.990 1.00 75.25 89 PHE A N 1
ATOM 714 C CA . PHE A 1 89 ? -5.727 5.430 -7.578 1.00 75.25 89 PHE A CA 1
ATOM 715 C C . PHE A 1 89 ? -5.878 5.268 -9.089 1.00 75.25 89 PHE A C 1
ATOM 717 O O . PHE A 1 89 ? -6.997 5.284 -9.588 1.00 75.25 89 PHE A O 1
ATOM 724 N N . PHE A 1 90 ? -4.778 5.091 -9.821 1.00 70.81 90 PHE A N 1
ATOM 725 C CA . PHE A 1 90 ? -4.800 5.166 -11.288 1.00 70.81 90 PHE A CA 1
ATOM 726 C C . PHE A 1 90 ? -5.128 3.836 -11.976 1.00 70.81 90 PHE A C 1
ATOM 728 O O . PHE A 1 90 ? -5.287 3.790 -13.193 1.00 70.81 90 PHE A O 1
ATOM 735 N N . ARG A 1 91 ? -5.245 2.736 -11.219 1.00 69.19 91 ARG A N 1
ATOM 736 C CA . ARG A 1 91 ? -5.493 1.406 -11.786 1.00 69.19 91 ARG A CA 1
ATOM 737 C C . ARG A 1 91 ? -6.871 0.863 -11.414 1.00 69.19 91 ARG A C 1
ATOM 739 O O . ARG A 1 91 ? -7.031 0.254 -10.359 1.00 69.19 91 ARG A O 1
ATOM 746 N N . GLU A 1 92 ? -7.838 1.000 -12.320 1.00 63.00 92 GLU A N 1
ATOM 747 C CA . GLU A 1 92 ? -9.202 0.453 -12.171 1.00 63.00 92 GLU A CA 1
ATOM 748 C C . GLU A 1 92 ? -9.209 -1.068 -11.942 1.00 63.00 92 GLU A C 1
ATOM 750 O O . GLU A 1 92 ? -9.946 -1.575 -11.102 1.00 63.00 92 GLU A O 1
ATOM 755 N N . SER A 1 93 ? -8.304 -1.810 -12.592 1.00 62.78 93 SER A N 1
ATOM 756 C CA . SER A 1 93 ? -8.200 -3.268 -12.429 1.00 62.78 93 SER A CA 1
ATOM 757 C C . SER A 1 93 ? -7.804 -3.716 -11.017 1.00 62.78 93 SER A C 1
ATOM 759 O O . SER A 1 93 ? -8.048 -4.864 -10.647 1.00 62.78 93 SER A O 1
ATOM 761 N N . LYS A 1 94 ? -7.224 -2.827 -10.197 1.00 63.06 94 LYS A N 1
ATOM 762 C CA . LYS A 1 94 ? -6.859 -3.137 -8.807 1.00 63.06 94 LYS A CA 1
ATOM 763 C C . LYS A 1 94 ? -8.020 -2.971 -7.830 1.00 63.06 94 LYS A C 1
ATOM 765 O O . LYS A 1 94 ? -7.898 -3.463 -6.713 1.00 63.06 94 LYS A O 1
ATOM 770 N N . TRP A 1 95 ? -9.144 -2.364 -8.227 1.00 63.56 95 TRP A N 1
ATOM 771 C CA . TRP A 1 95 ? -10.319 -2.172 -7.360 1.00 63.56 95 TRP A CA 1
ATOM 772 C C . TRP A 1 95 ? -10.922 -3.500 -6.887 1.00 63.56 95 TRP A C 1
ATOM 774 O O . TRP A 1 95 ? -11.486 -3.557 -5.806 1.00 63.56 95 TRP A O 1
ATOM 784 N N . ILE A 1 96 ? -10.719 -4.585 -7.639 1.00 64.06 96 ILE A N 1
ATOM 785 C CA . ILE A 1 96 ? -11.119 -5.950 -7.253 1.00 64.06 96 ILE A CA 1
ATOM 786 C C . ILE A 1 96 ? -10.288 -6.495 -6.072 1.00 64.06 96 ILE A C 1
ATOM 788 O O . ILE A 1 96 ? -10.735 -7.388 -5.358 1.00 64.06 96 ILE A O 1
ATOM 792 N N . VAL A 1 97 ? -9.071 -5.979 -5.866 1.00 56.81 97 VAL A N 1
ATOM 793 C CA . VAL A 1 97 ? -8.156 -6.388 -4.783 1.00 56.81 97 VAL A CA 1
ATOM 794 C C . VAL A 1 97 ? -8.391 -5.569 -3.501 1.00 56.81 97 VAL A C 1
ATOM 796 O O . VAL A 1 97 ? -7.920 -5.957 -2.428 1.00 56.81 97 VAL A O 1
ATOM 799 N N . TRP A 1 98 ? -9.097 -4.437 -3.612 1.00 57.38 98 TRP A N 1
ATOM 800 C CA . TRP A 1 98 ? -9.461 -3.564 -2.495 1.00 57.38 98 TRP A CA 1
ATOM 801 C C . TRP A 1 98 ? -10.586 -4.155 -1.642 1.00 57.38 98 TRP A C 1
ATOM 803 O O . TRP A 1 98 ? -11.595 -4.628 -2.196 1.00 57.38 98 TRP A O 1
#

Secondary structure (DSSP, 8-state):
-PPP------S----------------HHHHHHHHHS---HHHHHHHHHHHTT----HHHHHHH-GGG-S-SB-TTSTTSB--HHHHHTS-GGGGGG-

Sequence (98 aa):
MLLPGAPILGSAEFYIAVENPTYPSLTKSKWRLFRKAWILPSARTIWWRTLHNKLSCRANLHHILPAKFDNVLCPLGDLETDSAPHFLFFRESKWIVW